Protein AF-A0A6M6JGQ9-F1 (afdb_monomer_lite)

pLDDT: mean 84.8,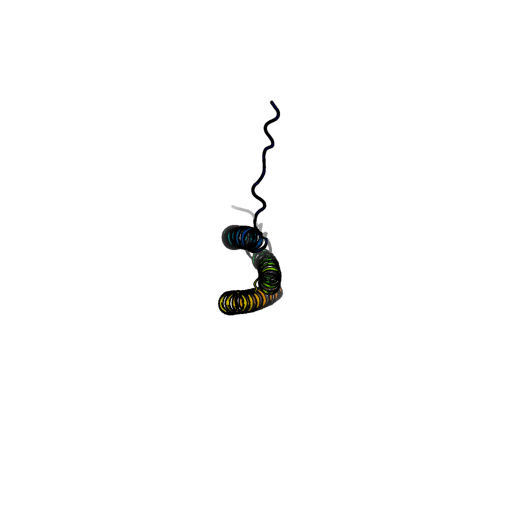 std 17.7, range [40.38, 98.56]

Secondary structure (DSSP, 8-state):
-----------HHHHHHHHHHHHHHHHHHHHHH--HHHHHHHHHHHHHHHHHHHHHHHHH---HHHHHHHHHHHHHHHHHHHHHHHHHHHS----------------

Radius of gyration: 22.29 Å; chains: 1; bounding box: 53×38×83 Å

Organism: NCBI:txid2736640

Sequence (107 aa):
MTTSIQSPLMSVPSMVEAAVRRVRNEQQRAALLITGAAKYRRLSTLHEQEARLWTLLVRHTAEPVHRRAATDAQCAARARAREYAEFAQHWPVIDAEPTTDRTEHTP

Structure (mmCIF, N/CA/C/O backbone):
data_AF-A0A6M6JGQ9-F1
#
_entry.id   AF-A0A6M6JGQ9-F1
#
loop_
_atom_site.group_PDB
_atom_site.id
_atom_site.type_symbol
_atom_site.label_atom_id
_atom_site.label_alt_id
_atom_site.label_comp_id
_atom_site.label_asym_id
_atom_site.label_entity_id
_atom_site.label_seq_id
_atom_site.pdbx_PDB_ins_code
_atom_site.Cartn_x
_atom_site.Cartn_y
_atom_site.Cartn_z
_atom_site.occupancy
_a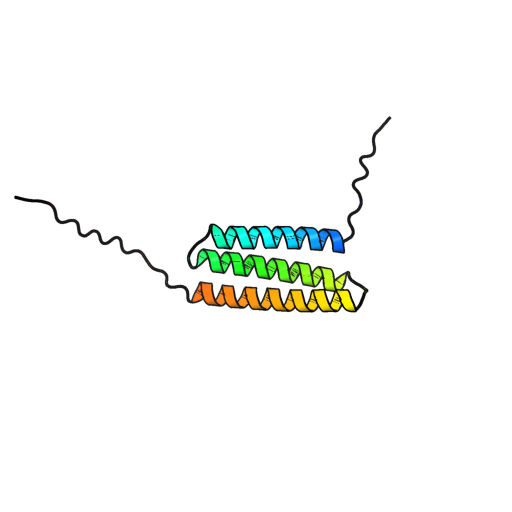tom_site.B_iso_or_equiv
_atom_site.auth_seq_id
_atom_site.auth_comp_id
_atom_site.auth_asym_id
_atom_site.auth_atom_id
_atom_site.pdbx_PDB_model_num
ATOM 1 N N . MET A 1 1 ? -8.243 27.492 -36.260 1.00 43.78 1 MET A N 1
ATOM 2 C CA . MET A 1 1 ? -7.105 27.288 -35.341 1.00 43.78 1 MET A CA 1
ATOM 3 C C . MET A 1 1 ? -7.588 26.407 -34.198 1.00 43.78 1 MET A C 1
ATOM 5 O O . MET A 1 1 ? -8.227 26.909 -33.286 1.00 43.78 1 MET A O 1
ATOM 9 N N . THR A 1 2 ? -7.406 25.091 -34.298 1.00 43.34 2 THR A N 1
ATOM 10 C CA . THR A 1 2 ? -7.806 24.121 -33.268 1.00 43.34 2 THR A CA 1
ATOM 11 C C . THR A 1 2 ? -6.590 23.789 -32.412 1.00 43.34 2 THR A C 1
ATOM 13 O O . THR A 1 2 ? -5.622 23.197 -32.883 1.00 43.34 2 THR A O 1
ATOM 16 N N . THR A 1 3 ? -6.621 24.214 -31.154 1.00 48.72 3 THR A N 1
ATOM 17 C CA . THR A 1 3 ? -5.647 23.844 -30.130 1.00 48.72 3 THR A CA 1
ATOM 18 C C . THR A 1 3 ? -5.816 22.364 -29.805 1.00 48.72 3 THR A C 1
ATOM 20 O O . THR A 1 3 ? -6.700 21.965 -29.052 1.00 48.72 3 THR A O 1
ATOM 23 N N . SER A 1 4 ? -4.969 21.529 -30.406 1.00 50.88 4 SER A N 1
ATOM 24 C CA . SER A 1 4 ? -4.802 20.143 -29.980 1.00 50.88 4 SER A CA 1
ATOM 25 C C . SER A 1 4 ? -4.169 20.169 -28.589 1.00 50.88 4 SER A C 1
ATOM 27 O O . SER A 1 4 ? -2.979 20.447 -28.445 1.00 50.88 4 SER A O 1
ATOM 29 N N . ILE A 1 5 ? -4.980 19.972 -27.546 1.00 54.53 5 ILE A N 1
ATOM 30 C CA . ILE A 1 5 ? -4.493 19.769 -26.179 1.00 54.53 5 ILE A CA 1
ATOM 31 C C . ILE A 1 5 ? -3.840 18.389 -26.171 1.00 54.53 5 ILE A C 1
ATOM 33 O O . ILE A 1 5 ? -4.467 17.371 -25.887 1.00 54.53 5 ILE A O 1
ATOM 37 N N . GLN A 1 6 ? -2.574 18.352 -26.565 1.00 48.84 6 GLN A N 1
ATOM 38 C CA . GLN A 1 6 ? -1.749 17.162 -26.527 1.00 48.84 6 GLN A CA 1
ATOM 39 C C . GLN A 1 6 ? -1.426 16.907 -25.051 1.00 48.84 6 GLN A C 1
ATOM 41 O O . GLN A 1 6 ? -0.466 17.445 -24.504 1.00 48.84 6 GLN A O 1
ATOM 46 N N . SER A 1 7 ? -2.287 16.154 -24.360 1.00 58.44 7 SER A N 1
ATOM 47 C CA . SER A 1 7 ? -1.945 15.630 -23.038 1.00 58.44 7 SER A CA 1
ATOM 48 C C . SER A 1 7 ? -0.631 14.858 -23.177 1.00 58.44 7 SER A C 1
ATOM 50 O O . SER A 1 7 ? -0.546 13.993 -24.055 1.00 58.44 7 SER A O 1
ATOM 52 N N . PRO A 1 8 ? 0.408 15.150 -22.377 1.00 57.47 8 PRO A N 1
ATOM 53 C CA . PRO A 1 8 ? 1.637 14.382 -22.457 1.00 57.47 8 PRO A CA 1
ATOM 54 C C . PRO A 1 8 ? 1.300 12.925 -22.131 1.00 57.47 8 PRO A C 1
ATOM 56 O O . PRO A 1 8 ? 0.730 12.636 -21.077 1.00 57.47 8 PRO A O 1
ATOM 59 N N . LEU A 1 9 ? 1.612 12.017 -23.059 1.00 68.69 9 LEU A N 1
ATOM 60 C CA . LEU A 1 9 ? 1.529 10.575 -22.847 1.00 68.69 9 LEU A CA 1
ATOM 61 C C . LEU A 1 9 ? 2.450 10.232 -21.671 1.00 68.69 9 LEU A C 1
ATOM 63 O O . LEU A 1 9 ? 3.664 10.120 -21.833 1.00 68.69 9 LEU A O 1
ATOM 67 N N . MET A 1 10 ? 1.890 10.130 -20.465 1.00 74.44 10 MET A N 1
ATOM 68 C CA . MET A 1 10 ? 2.659 9.706 -19.301 1.00 74.44 10 MET A CA 1
ATOM 69 C C . MET A 1 10 ? 3.124 8.267 -19.514 1.00 74.44 10 MET A C 1
ATOM 71 O O . MET A 1 10 ? 2.333 7.395 -19.876 1.00 74.44 10 MET A O 1
ATOM 75 N N . SER A 1 11 ? 4.407 8.012 -19.261 1.00 85.69 11 SER A N 1
ATOM 76 C CA . SER A 1 11 ? 4.942 6.653 -19.288 1.00 85.69 11 SER A CA 1
ATOM 77 C C . SER A 1 11 ? 4.232 5.776 -18.244 1.00 85.69 11 SER A C 1
ATOM 79 O O . SER A 1 11 ? 3.791 6.271 -17.201 1.00 85.69 11 SER A O 1
ATOM 81 N N . VAL A 1 12 ? 4.129 4.465 -18.497 1.00 85.56 12 VAL A N 1
ATOM 82 C CA . VAL A 1 12 ? 3.554 3.517 -17.524 1.00 85.56 12 VAL A CA 1
ATOM 83 C C . VAL A 1 12 ? 4.232 3.624 -16.149 1.00 85.56 12 VAL A C 1
ATOM 85 O O . VAL A 1 12 ? 3.499 3.729 -15.165 1.00 85.56 12 VAL A O 1
ATOM 88 N N . PRO A 1 13 ? 5.576 3.704 -16.040 1.00 86.69 13 PRO A N 1
ATOM 89 C CA . PRO A 1 13 ? 6.240 3.977 -14.766 1.00 86.69 13 PRO A CA 1
ATOM 90 C C . PRO A 1 13 ? 5.727 5.236 -14.055 1.00 86.69 13 PRO A C 1
ATOM 92 O O . PRO A 1 13 ? 5.335 5.163 -12.892 1.00 86.69 13 PRO A O 1
ATOM 95 N N . SER A 1 14 ? 5.618 6.363 -14.764 1.00 88.44 14 SER A N 1
ATOM 96 C CA . SER A 1 14 ? 5.137 7.628 -14.187 1.00 88.44 14 SER A CA 1
ATOM 97 C C . SER A 1 14 ? 3.687 7.537 -13.695 1.00 88.44 14 SER A C 1
ATOM 99 O O . SER A 1 14 ? 3.342 8.083 -12.645 1.00 88.44 14 SER A O 1
ATOM 101 N N . MET A 1 15 ? 2.824 6.823 -14.427 1.00 92.38 15 MET A N 1
ATOM 102 C CA . MET A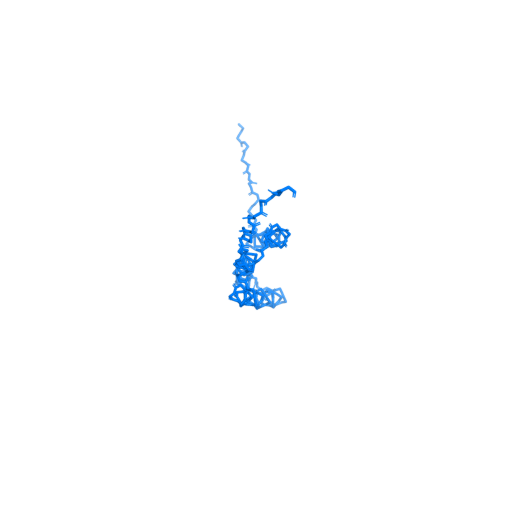 1 15 ? 1.444 6.571 -13.998 1.00 92.38 15 MET A CA 1
ATOM 103 C C . MET A 1 15 ? 1.389 5.714 -12.733 1.00 92.38 15 MET A C 1
ATOM 105 O O . MET A 1 15 ? 0.612 6.010 -11.822 1.00 92.38 15 MET A O 1
ATOM 109 N N . VAL A 1 16 ? 2.224 4.676 -12.658 1.00 92.19 16 VAL A N 1
ATOM 110 C CA . VAL A 1 16 ? 2.298 3.795 -11.490 1.00 92.19 16 VAL A CA 1
ATOM 111 C C . VAL A 1 16 ? 2.804 4.550 -10.264 1.00 92.19 16 VAL A C 1
ATOM 113 O O . VAL A 1 16 ? 2.178 4.465 -9.212 1.00 92.19 16 VAL A O 1
ATOM 116 N N . GLU A 1 17 ? 3.861 5.349 -10.387 1.00 91.38 17 GLU A N 1
ATOM 117 C CA . GLU A 1 17 ? 4.376 6.174 -9.286 1.00 91.38 17 GLU A CA 1
ATOM 118 C C . GLU A 1 17 ? 3.324 7.162 -8.766 1.00 91.38 17 GLU A C 1
ATOM 120 O O . GLU A 1 17 ? 3.112 7.295 -7.555 1.00 91.38 17 GLU A O 1
ATOM 125 N N . ALA A 1 18 ? 2.598 7.822 -9.675 1.00 94.50 18 ALA A N 1
ATOM 126 C CA . ALA A 1 18 ? 1.509 8.715 -9.304 1.00 94.50 18 ALA A CA 1
ATOM 127 C C . ALA A 1 18 ? 0.376 7.971 -8.576 1.00 94.50 18 ALA A C 1
ATOM 129 O O . ALA A 1 18 ? -0.162 8.496 -7.596 1.00 94.50 18 ALA A O 1
ATOM 130 N N . ALA A 1 19 ? 0.030 6.761 -9.023 1.00 96.50 19 ALA A N 1
ATOM 131 C CA . ALA A 1 19 ? -0.977 5.921 -8.385 1.00 96.50 19 ALA A CA 1
ATOM 132 C C . ALA A 1 19 ? -0.528 5.438 -6.996 1.00 96.50 19 ALA A C 1
ATOM 134 O O . ALA A 1 19 ? -1.298 5.554 -6.043 1.00 96.50 19 ALA A O 1
ATOM 135 N N . VAL A 1 20 ? 0.723 4.989 -6.846 1.00 96.50 20 VAL A N 1
ATOM 136 C CA . VAL A 1 20 ? 1.297 4.583 -5.552 1.00 96.50 20 VAL A CA 1
ATOM 137 C C . VAL A 1 20 ? 1.240 5.741 -4.562 1.00 96.50 20 VAL A C 1
ATOM 139 O O . VAL A 1 20 ? 0.792 5.565 -3.431 1.00 96.50 20 VAL A O 1
ATOM 142 N N . ARG A 1 21 ? 1.615 6.953 -4.986 1.00 97.50 21 ARG A N 1
ATOM 143 C CA . ARG A 1 21 ? 1.528 8.149 -4.137 1.00 97.50 21 ARG A CA 1
ATOM 144 C C . ARG A 1 21 ? 0.098 8.419 -3.663 1.00 97.50 21 ARG A C 1
ATOM 146 O O . ARG A 1 21 ? -0.104 8.719 -2.491 1.00 97.50 21 ARG A O 1
ATOM 153 N N . ARG A 1 22 ? -0.902 8.285 -4.542 1.00 98.06 22 ARG A N 1
ATOM 154 C CA . ARG A 1 22 ? -2.316 8.435 -4.154 1.00 98.06 22 ARG A CA 1
ATOM 155 C C . ARG A 1 22 ? -2.733 7.378 -3.134 1.00 98.06 22 ARG A C 1
ATOM 157 O O . ARG A 1 22 ? -3.349 7.727 -2.134 1.00 98.06 22 ARG A O 1
ATOM 164 N N . VAL A 1 23 ? -2.358 6.117 -3.351 1.00 97.94 23 VAL A N 1
ATOM 165 C CA . VAL A 1 23 ? -2.651 5.026 -2.410 1.00 97.94 23 VAL A CA 1
ATOM 166 C C . VAL A 1 23 ? -2.017 5.294 -1.044 1.00 97.94 23 VAL A C 1
ATOM 168 O O . VAL A 1 23 ? -2.694 5.155 -0.031 1.00 97.94 23 VAL A O 1
ATOM 171 N N . ARG A 1 24 ? -0.765 5.760 -0.995 1.00 98.06 24 ARG A N 1
ATOM 172 C CA . ARG A 1 24 ? -0.085 6.118 0.262 1.00 98.06 24 ARG A CA 1
ATOM 173 C C . ARG A 1 24 ? -0.760 7.270 1.000 1.00 98.06 24 ARG A C 1
ATOM 175 O O . ARG A 1 24 ? -0.924 7.197 2.214 1.00 98.06 24 ARG A O 1
ATOM 182 N N . ASN A 1 25 ? -1.218 8.293 0.282 1.00 98.25 25 ASN A N 1
ATOM 183 C CA . ASN A 1 25 ? -1.998 9.372 0.892 1.00 98.25 25 ASN A CA 1
ATOM 184 C C . ASN A 1 25 ? -3.301 8.832 1.506 1.00 98.25 25 ASN A C 1
ATOM 186 O O . ASN A 1 25 ? -3.670 9.207 2.615 1.00 98.25 25 ASN A O 1
ATOM 190 N N . GLU A 1 26 ? -3.981 7.907 0.827 1.00 98.06 26 GLU A N 1
ATOM 191 C CA . GLU A 1 26 ? -5.181 7.261 1.367 1.00 98.06 26 GLU A CA 1
ATOM 192 C C . GLU A 1 26 ? -4.881 6.342 2.558 1.00 98.06 26 GLU A C 1
ATOM 194 O O . GLU A 1 26 ? -5.677 6.291 3.493 1.00 98.06 26 GLU A O 1
ATOM 199 N N . GLN A 1 27 ? -3.731 5.659 2.584 1.00 98.12 27 GLN A N 1
ATOM 200 C CA . GLN A 1 27 ? -3.283 4.892 3.755 1.00 98.12 27 GLN A CA 1
ATOM 201 C C . GLN A 1 27 ? -3.094 5.816 4.964 1.00 98.12 27 GLN A C 1
ATOM 203 O O . GLN A 1 27 ? -3.598 5.521 6.045 1.00 98.12 27 GLN A O 1
ATOM 208 N N . GLN A 1 28 ? -2.434 6.965 4.778 1.00 97.88 28 GLN A N 1
ATOM 209 C CA . GLN A 1 28 ? -2.257 7.967 5.834 1.00 97.88 28 GLN A CA 1
ATOM 210 C C . GLN A 1 28 ? -3.603 8.506 6.329 1.00 97.88 28 GLN A C 1
ATOM 212 O O . GLN A 1 28 ? -3.850 8.542 7.533 1.00 97.88 28 GLN A O 1
ATOM 217 N N . ARG A 1 29 ? -4.513 8.857 5.413 1.00 97.69 29 ARG A N 1
ATOM 218 C CA . ARG A 1 29 ? -5.867 9.306 5.769 1.00 97.69 29 ARG A CA 1
ATOM 219 C C . ARG A 1 29 ? -6.636 8.236 6.537 1.00 97.69 29 ARG A C 1
ATOM 221 O O . ARG A 1 29 ? -7.205 8.538 7.580 1.00 97.69 29 ARG A O 1
ATOM 228 N N . ALA A 1 30 ? -6.626 6.989 6.069 1.00 95.38 30 ALA A N 1
ATOM 229 C CA . ALA A 1 30 ? -7.273 5.873 6.754 1.00 95.38 30 ALA A CA 1
ATOM 230 C C . ALA A 1 30 ? -6.679 5.637 8.150 1.00 95.38 30 ALA A C 1
ATOM 232 O O . ALA A 1 30 ? -7.418 5.350 9.089 1.00 95.38 30 ALA A O 1
ATOM 233 N N . ALA A 1 31 ? -5.363 5.799 8.304 1.00 94.50 31 ALA A N 1
ATOM 234 C CA . ALA A 1 31 ? -4.692 5.643 9.586 1.00 94.50 31 ALA A CA 1
ATOM 235 C C . ALA A 1 31 ? -5.093 6.710 10.618 1.00 94.50 31 ALA A C 1
ATOM 237 O O . ALA A 1 31 ? -5.083 6.400 11.813 1.00 94.50 31 ALA A O 1
ATOM 238 N N . LEU A 1 32 ? -5.445 7.916 10.161 1.00 96.12 32 LEU A N 1
ATOM 239 C CA . LEU A 1 32 ? -5.861 9.046 10.996 1.00 96.12 32 LEU A CA 1
ATOM 240 C C . LEU A 1 32 ? -7.368 9.066 11.283 1.00 96.12 32 LEU A C 1
ATOM 242 O O . LEU A 1 32 ? -7.770 9.435 12.380 1.00 96.12 32 LEU A O 1
ATOM 246 N N . LEU A 1 33 ? -8.197 8.708 10.299 1.00 95.38 33 LEU A N 1
ATOM 247 C CA . LEU A 1 33 ? -9.645 8.955 10.339 1.00 95.38 33 LEU A CA 1
ATOM 248 C C . LEU A 1 33 ? -10.484 7.732 10.714 1.00 95.38 33 LEU A C 1
ATOM 250 O O . LEU A 1 33 ? -11.642 7.884 11.088 1.00 95.38 33 LEU A O 1
ATOM 254 N N . ILE A 1 34 ? -9.941 6.523 10.571 1.00 93.00 34 ILE A N 1
ATOM 255 C CA . ILE A 1 34 ? -10.673 5.281 10.827 1.00 93.00 34 ILE A CA 1
ATOM 256 C C . ILE A 1 34 ? -10.114 4.646 12.096 1.00 93.00 34 ILE A C 1
ATOM 258 O O . ILE A 1 34 ? -8.905 4.659 12.323 1.00 93.00 34 ILE A O 1
ATOM 262 N N . THR A 1 35 ? -10.980 4.051 12.910 1.00 90.38 35 THR A N 1
ATOM 263 C CA . THR A 1 35 ? -10.603 3.349 14.140 1.00 90.38 35 THR A CA 1
ATOM 264 C C . THR A 1 35 ? -11.064 1.891 14.119 1.00 90.38 35 THR A C 1
ATOM 266 O O . THR A 1 35 ? -11.823 1.455 13.247 1.00 90.38 35 THR A O 1
ATOM 269 N N . GLY A 1 36 ? -10.537 1.110 15.062 1.00 88.94 36 GLY A N 1
ATOM 270 C CA . GLY A 1 36 ? -10.905 -0.286 15.270 1.00 88.94 36 GLY A CA 1
ATOM 271 C C . GLY A 1 36 ? -10.640 -1.211 14.079 1.00 88.94 36 GLY A C 1
ATOM 272 O O . GLY A 1 36 ? -9.812 -0.929 13.211 1.00 88.94 36 GLY A O 1
ATOM 273 N N . ALA A 1 37 ? -11.375 -2.324 14.015 1.00 91.38 37 ALA A N 1
ATOM 274 C CA . ALA A 1 37 ? -11.227 -3.341 12.970 1.00 91.38 37 ALA A CA 1
ATOM 275 C C . ALA A 1 37 ? -11.365 -2.768 11.543 1.00 91.38 37 ALA A C 1
ATOM 277 O O . ALA A 1 37 ? -10.671 -3.204 10.622 1.00 91.38 37 ALA A O 1
ATOM 278 N N . ALA A 1 38 ? -12.221 -1.758 11.352 1.00 92.56 38 ALA A N 1
ATOM 279 C CA . ALA A 1 38 ? -12.441 -1.116 10.057 1.00 92.56 38 ALA A CA 1
ATOM 280 C C . ALA A 1 38 ? -11.171 -0.440 9.511 1.00 92.56 38 ALA A C 1
ATOM 282 O O . ALA A 1 38 ? -10.898 -0.534 8.309 1.00 92.56 38 ALA A O 1
ATOM 283 N N . LYS A 1 3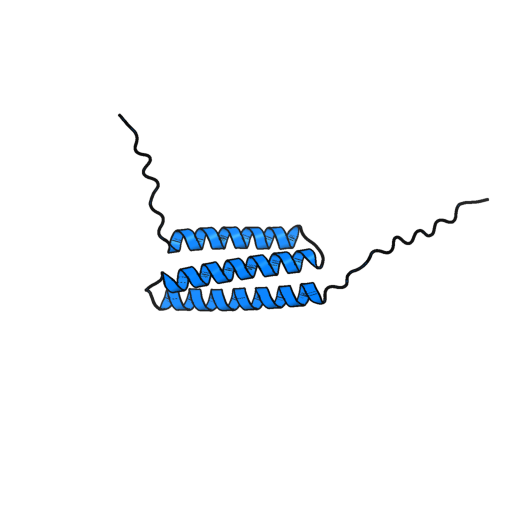9 ? -10.357 0.172 10.386 1.00 94.88 39 LYS A N 1
ATOM 284 C CA . LYS A 1 39 ? -9.062 0.768 10.015 1.00 94.88 39 LYS A CA 1
ATOM 285 C C . LYS A 1 39 ? -8.161 -0.282 9.385 1.00 94.88 39 LYS A C 1
ATOM 287 O O . LYS A 1 39 ? -7.646 -0.085 8.288 1.00 94.88 39 LYS A O 1
ATOM 292 N N . TYR A 1 40 ? -8.011 -1.415 10.061 1.00 95.62 40 TYR A N 1
ATOM 293 C CA . TYR A 1 40 ? -7.116 -2.483 9.638 1.00 95.62 40 TYR A CA 1
ATOM 294 C C . TYR A 1 40 ? -7.587 -3.160 8.345 1.00 95.62 40 TYR A C 1
ATOM 296 O O . TYR A 1 40 ? -6.783 -3.349 7.435 1.00 95.62 40 TYR A O 1
ATOM 304 N N . ARG A 1 41 ? -8.897 -3.394 8.168 1.00 96.19 41 ARG A N 1
ATOM 305 C CA . ARG A 1 41 ? -9.442 -3.895 6.884 1.00 96.19 41 ARG A CA 1
ATOM 306 C C . ARG A 1 41 ? -9.160 -2.931 5.731 1.00 96.19 41 ARG A C 1
ATOM 308 O O . ARG A 1 41 ? -8.768 -3.354 4.638 1.00 96.19 41 ARG A O 1
ATOM 315 N N . ARG A 1 42 ? -9.333 -1.626 5.970 1.00 97.19 42 ARG A N 1
ATOM 316 C CA . ARG A 1 42 ? -9.065 -0.596 4.961 1.00 97.19 42 ARG A CA 1
ATOM 317 C C . ARG A 1 42 ? -7.581 -0.528 4.608 1.00 97.19 42 ARG A C 1
ATOM 319 O O . ARG A 1 42 ? -7.258 -0.522 3.423 1.00 97.19 42 ARG A O 1
ATOM 326 N N . LEU A 1 43 ? -6.695 -0.515 5.602 1.00 97.69 43 LEU A N 1
ATOM 327 C CA . LEU A 1 43 ? -5.245 -0.501 5.389 1.00 97.69 43 LEU A CA 1
ATOM 328 C C . LEU A 1 43 ? -4.761 -1.763 4.673 1.00 97.69 43 LEU A C 1
ATOM 330 O O . LEU A 1 43 ? -3.987 -1.652 3.726 1.00 97.69 43 LEU A O 1
ATOM 334 N N . SER A 1 44 ? -5.278 -2.938 5.043 1.00 98.06 44 SER A N 1
ATOM 335 C CA . SER A 1 44 ? -4.996 -4.197 4.344 1.00 98.06 44 SER A CA 1
ATOM 336 C C . SER A 1 44 ? -5.314 -4.092 2.848 1.00 98.06 44 SER A C 1
ATOM 338 O O . SER A 1 44 ? -4.455 -4.339 2.001 1.00 98.06 44 SER A O 1
ATOM 340 N N . THR A 1 45 ? -6.513 -3.602 2.514 1.00 98.25 45 THR A N 1
ATOM 341 C CA . THR A 1 45 ? -6.947 -3.413 1.121 1.00 98.25 45 THR A CA 1
ATOM 342 C C . THR A 1 45 ? -6.056 -2.423 0.364 1.00 98.25 45 THR A C 1
ATOM 344 O O . THR A 1 45 ? -5.699 -2.663 -0.789 1.00 98.25 45 THR A O 1
ATOM 347 N N . LEU A 1 46 ? -5.682 -1.305 0.993 1.00 98.44 46 LEU A N 1
ATOM 348 C CA . LEU A 1 46 ? -4.842 -0.284 0.362 1.00 98.44 46 LEU A CA 1
ATOM 349 C C . LEU A 1 46 ? -3.404 -0.774 0.134 1.00 98.44 46 LEU A C 1
ATOM 351 O O . LEU A 1 46 ? -2.819 -0.470 -0.903 1.00 98.44 46 LEU A O 1
ATOM 355 N N . HIS A 1 47 ? -2.832 -1.552 1.053 1.00 98.44 47 HIS A N 1
ATOM 356 C CA . HIS A 1 47 ? -1.515 -2.162 0.850 1.00 98.44 47 HIS A CA 1
ATOM 357 C C . HIS A 1 47 ? -1.533 -3.254 -0.227 1.00 98.44 47 HIS A C 1
ATOM 359 O O . HIS A 1 47 ? -0.590 -3.357 -1.009 1.00 98.44 47 HIS A O 1
ATOM 365 N N . GLU A 1 48 ? -2.626 -4.009 -0.354 1.00 98.56 48 GLU A N 1
ATOM 366 C CA . GLU A 1 48 ? -2.805 -4.957 -1.459 1.00 98.56 48 GLU A CA 1
ATOM 367 C C . GLU A 1 48 ? -2.884 -4.232 -2.817 1.00 98.56 48 GLU A C 1
ATOM 369 O O . GLU A 1 48 ? -2.295 -4.672 -3.807 1.00 98.56 48 GLU A O 1
ATOM 374 N N . GLN A 1 49 ? -3.552 -3.075 -2.875 1.00 98.38 49 GLN A N 1
ATOM 375 C CA . GLN A 1 49 ? -3.562 -2.225 -4.071 1.00 98.38 49 GLN A CA 1
ATOM 376 C C . GLN A 1 49 ? -2.166 -1.683 -4.403 1.00 98.38 49 GLN A C 1
ATOM 378 O O . GLN A 1 49 ? -1.746 -1.759 -5.559 1.00 98.38 49 GLN A O 1
ATOM 383 N N . GLU A 1 50 ? -1.420 -1.195 -3.408 1.00 98.25 50 GLU A N 1
ATOM 384 C CA . GLU A 1 50 ? -0.026 -0.771 -3.585 1.00 98.25 50 GLU A CA 1
ATOM 385 C C . GLU A 1 50 ? 0.845 -1.920 -4.126 1.00 98.25 50 GLU A C 1
ATOM 387 O O . GLU A 1 50 ? 1.580 -1.735 -5.095 1.00 98.25 50 GLU A O 1
ATOM 392 N N . ALA A 1 51 ? 0.709 -3.134 -3.586 1.00 98.19 51 ALA A N 1
ATOM 393 C CA . ALA A 1 51 ? 1.436 -4.307 -4.069 1.00 98.19 51 ALA A CA 1
ATOM 394 C C . ALA A 1 51 ? 1.135 -4.644 -5.541 1.00 98.19 51 ALA A C 1
ATOM 396 O O . ALA A 1 51 ? 2.031 -5.038 -6.296 1.00 98.19 51 ALA A O 1
ATOM 397 N N . ARG A 1 52 ? -0.121 -4.497 -5.976 1.00 97.94 52 ARG A N 1
ATOM 398 C CA . ARG A 1 52 ? -0.513 -4.708 -7.381 1.00 97.94 52 ARG A CA 1
ATOM 399 C C . ARG A 1 52 ? 0.096 -3.657 -8.304 1.00 97.94 52 ARG A C 1
ATOM 401 O O . ARG A 1 52 ? 0.540 -4.006 -9.396 1.00 97.94 52 ARG A O 1
ATOM 408 N N . LEU A 1 53 ? 0.180 -2.405 -7.857 1.00 97.44 53 LEU A N 1
ATOM 409 C CA . LEU A 1 53 ? 0.861 -1.339 -8.593 1.00 97.44 53 LEU A CA 1
ATOM 410 C C . LEU A 1 53 ? 2.361 -1.627 -8.733 1.00 97.44 53 LEU A C 1
ATOM 412 O O . LEU A 1 53 ? 2.891 -1.551 -9.839 1.00 97.44 53 LEU A O 1
ATOM 416 N N . TRP A 1 54 ? 3.029 -2.065 -7.663 1.00 96.69 54 TRP A N 1
ATOM 417 C CA . TRP A 1 54 ? 4.432 -2.484 -7.746 1.00 96.69 54 TRP A CA 1
ATOM 418 C C . TRP A 1 54 ? 4.635 -3.681 -8.680 1.00 96.69 54 TRP A C 1
ATOM 420 O O . TRP A 1 54 ? 5.575 -3.684 -9.470 1.00 96.69 54 TRP A O 1
ATOM 430 N N . THR A 1 55 ? 3.706 -4.643 -8.684 1.00 96.44 55 THR A N 1
ATOM 431 C CA . THR A 1 55 ? 3.719 -5.765 -9.642 1.00 96.44 55 THR A CA 1
ATOM 432 C C . THR A 1 55 ? 3.662 -5.266 -11.091 1.00 96.44 55 THR A C 1
ATOM 434 O O . THR A 1 55 ? 4.344 -5.806 -11.963 1.00 96.44 55 THR A O 1
ATOM 437 N N . LEU A 1 56 ? 2.853 -4.236 -11.364 1.00 94.69 56 LEU A N 1
ATOM 438 C CA . LEU A 1 56 ? 2.780 -3.618 -12.687 1.00 94.69 56 LEU A CA 1
ATOM 439 C C . LEU A 1 56 ? 4.110 -2.941 -13.045 1.00 94.69 56 LEU A C 1
ATOM 441 O O . LEU A 1 56 ? 4.617 -3.151 -14.143 1.00 94.69 56 LEU A O 1
ATOM 445 N N . LEU A 1 57 ? 4.723 -2.210 -12.110 1.00 92.75 57 LEU A N 1
ATOM 446 C CA . LEU A 1 57 ? 6.020 -1.573 -12.345 1.00 92.75 57 LEU A CA 1
ATOM 447 C C . LEU A 1 57 ? 7.123 -2.593 -12.651 1.00 92.75 57 LEU A C 1
ATOM 449 O O . LEU A 1 57 ? 7.865 -2.411 -13.609 1.00 92.75 57 LEU A O 1
ATOM 453 N N . VAL A 1 58 ? 7.198 -3.699 -11.904 1.00 93.69 58 VAL A N 1
ATOM 454 C CA . VAL A 1 58 ? 8.166 -4.786 -12.151 1.00 93.69 58 VAL A CA 1
ATOM 455 C C . VAL A 1 58 ? 8.085 -5.293 -13.596 1.00 93.69 58 VAL A C 1
ATOM 457 O O . VAL A 1 58 ? 9.119 -5.531 -14.221 1.00 93.69 58 VAL A O 1
ATOM 460 N N . ARG A 1 59 ? 6.868 -5.427 -14.144 1.00 92.06 59 ARG A N 1
ATOM 461 C CA . ARG A 1 59 ? 6.628 -5.907 -15.517 1.00 92.06 59 ARG A CA 1
ATOM 462 C C . ARG A 1 59 ? 7.048 -4.904 -16.591 1.00 92.06 59 ARG A C 1
ATOM 464 O O . ARG A 1 59 ? 7.440 -5.324 -17.674 1.00 92.06 59 ARG A O 1
ATOM 471 N N . HIS A 1 60 ? 6.954 -3.607 -16.305 1.00 88.81 60 HIS A N 1
ATOM 472 C CA . HIS A 1 60 ? 7.218 -2.538 -17.276 1.00 88.81 60 HIS A CA 1
ATOM 473 C C . HIS A 1 60 ? 8.606 -1.901 -17.148 1.00 88.81 60 HIS A C 1
ATOM 475 O O . HIS A 1 60 ? 8.994 -1.110 -18.006 1.00 88.81 60 HIS A O 1
ATOM 481 N N . THR A 1 61 ? 9.373 -2.262 -16.122 1.00 87.19 61 THR A N 1
ATOM 482 C CA . THR A 1 61 ? 10.730 -1.758 -15.906 1.00 87.19 61 THR A CA 1
ATOM 483 C C . THR A 1 61 ? 11.764 -2.752 -16.430 1.00 87.19 61 THR A C 1
ATOM 485 O O . THR A 1 61 ? 11.828 -3.899 -15.979 1.00 87.19 61 THR A O 1
ATOM 488 N N . ALA A 1 62 ? 12.585 -2.314 -17.388 1.00 84.12 62 ALA A N 1
ATOM 489 C CA . ALA A 1 62 ? 13.681 -3.104 -17.956 1.00 84.12 62 ALA A CA 1
ATOM 490 C C . ALA A 1 62 ? 14.949 -3.071 -17.087 1.00 84.12 62 ALA A C 1
ATOM 492 O O . ALA A 1 62 ? 15.628 -4.089 -16.965 1.00 84.12 62 ALA A O 1
ATOM 493 N N . GLU A 1 63 ? 15.223 -1.925 -16.458 1.00 89.19 63 GLU A N 1
ATOM 494 C CA . GLU A 1 63 ? 16.433 -1.688 -15.669 1.00 89.19 63 GLU A CA 1
ATOM 495 C C . GLU A 1 63 ? 16.482 -2.601 -14.426 1.00 89.19 63 GLU A C 1
ATOM 497 O O . GLU A 1 63 ? 15.588 -2.511 -13.571 1.00 89.19 63 GLU A O 1
ATOM 502 N N . PRO A 1 64 ? 17.501 -3.474 -14.281 1.00 88.69 64 PRO A N 1
ATOM 503 C CA . PRO A 1 64 ? 17.561 -4.464 -13.205 1.00 88.69 64 PRO A CA 1
ATOM 504 C C . PRO A 1 64 ? 17.492 -3.866 -11.798 1.00 88.69 64 PRO A C 1
ATOM 506 O O . PRO A 1 64 ? 16.805 -4.413 -10.932 1.00 88.69 64 PRO A O 1
ATOM 509 N N . VAL A 1 65 ? 18.158 -2.730 -11.570 1.00 89.75 65 VAL A N 1
ATOM 510 C CA . VAL A 1 65 ? 18.177 -2.054 -10.263 1.00 89.75 65 VAL A CA 1
ATOM 511 C C . VAL A 1 65 ? 16.777 -1.570 -9.881 1.00 89.75 65 VAL A C 1
ATOM 513 O O . VAL A 1 65 ? 16.294 -1.850 -8.783 1.00 89.75 65 VAL A O 1
ATOM 516 N N . HIS A 1 66 ? 16.082 -0.908 -10.806 1.00 87.19 66 HIS A N 1
ATOM 517 C CA . HIS A 1 66 ? 14.724 -0.416 -10.576 1.00 87.19 66 HIS A CA 1
ATOM 518 C C . HIS A 1 66 ? 13.708 -1.557 -10.459 1.00 87.19 66 HIS A C 1
ATOM 520 O O . HIS A 1 66 ? 12.794 -1.490 -9.636 1.00 87.19 66 HIS A O 1
ATOM 526 N N . ARG A 1 67 ? 13.887 -2.640 -11.223 1.00 92.50 67 ARG A N 1
ATOM 527 C CA . ARG A 1 67 ? 13.053 -3.840 -11.106 1.00 92.50 67 ARG A CA 1
ATOM 528 C C . ARG A 1 67 ? 13.202 -4.498 -9.735 1.00 92.50 67 ARG A C 1
ATOM 530 O O . ARG A 1 67 ? 12.195 -4.879 -9.144 1.00 92.50 67 ARG A O 1
ATOM 537 N N . ARG A 1 68 ? 14.427 -4.615 -9.212 1.00 95.12 68 ARG A N 1
ATOM 538 C CA . ARG A 1 68 ? 14.672 -5.168 -7.871 1.00 95.12 68 ARG A CA 1
ATOM 539 C C . ARG A 1 68 ? 13.988 -4.331 -6.793 1.00 95.12 68 ARG A C 1
ATOM 541 O O . ARG A 1 68 ? 13.231 -4.883 -6.004 1.00 95.12 68 ARG A O 1
ATOM 548 N N . ALA A 1 69 ? 14.168 -3.012 -6.830 1.00 93.19 69 ALA A N 1
ATOM 549 C CA . ALA A 1 69 ? 13.516 -2.106 -5.885 1.00 93.19 69 ALA A CA 1
ATOM 550 C C . ALA A 1 69 ? 11.978 -2.219 -5.927 1.00 93.19 69 ALA A C 1
ATOM 552 O O . ALA A 1 69 ? 11.328 -2.245 -4.883 1.00 93.19 69 ALA A O 1
ATOM 553 N N . ALA A 1 70 ? 11.389 -2.342 -7.122 1.00 94.38 70 ALA A N 1
ATOM 554 C CA . ALA A 1 70 ? 9.949 -2.542 -7.277 1.00 94.38 70 ALA A CA 1
ATOM 555 C C . ALA A 1 70 ? 9.477 -3.897 -6.711 1.00 94.38 70 ALA A C 1
ATOM 557 O O . ALA A 1 70 ? 8.421 -3.961 -6.083 1.00 94.38 70 ALA A O 1
ATOM 558 N N . THR A 1 71 ? 10.265 -4.964 -6.872 1.00 97.06 71 THR A N 1
ATOM 559 C CA . THR A 1 71 ? 9.987 -6.278 -6.266 1.00 97.06 71 THR A CA 1
ATOM 560 C C . THR A 1 71 ? 10.041 -6.216 -4.740 1.00 97.06 71 THR A C 1
ATOM 562 O O . THR A 1 71 ? 9.138 -6.723 -4.075 1.00 97.06 71 THR A O 1
ATOM 565 N N . ASP A 1 72 ? 11.050 -5.558 -4.170 1.00 97.94 72 ASP A N 1
ATOM 566 C CA . ASP A 1 72 ? 11.177 -5.411 -2.716 1.00 97.94 72 ASP A CA 1
ATOM 567 C C . ASP A 1 72 ? 9.983 -4.627 -2.144 1.00 97.94 72 ASP A C 1
ATOM 569 O O . ASP A 1 72 ? 9.361 -5.043 -1.162 1.00 97.94 72 ASP A O 1
ATOM 573 N N . ALA A 1 73 ? 9.583 -3.543 -2.819 1.00 96.50 73 ALA A N 1
ATOM 574 C CA . ALA A 1 73 ? 8.409 -2.755 -2.452 1.00 96.50 73 ALA A CA 1
ATOM 575 C C . ALA A 1 73 ? 7.096 -3.552 -2.574 1.00 96.50 73 ALA A C 1
ATOM 577 O O . ALA A 1 73 ? 6.234 -3.465 -1.696 1.00 96.50 73 ALA A O 1
ATOM 578 N N . GLN A 1 74 ? 6.951 -4.375 -3.618 1.00 97.94 74 GLN A N 1
ATOM 579 C CA . GLN A 1 74 ? 5.823 -5.296 -3.771 1.00 97.94 74 GLN A CA 1
ATOM 580 C C . GLN A 1 74 ? 5.734 -6.266 -2.586 1.00 97.94 74 GLN A C 1
ATOM 582 O O . GLN A 1 74 ? 4.655 -6.442 -2.016 1.00 97.94 74 GLN A O 1
ATOM 587 N N . CYS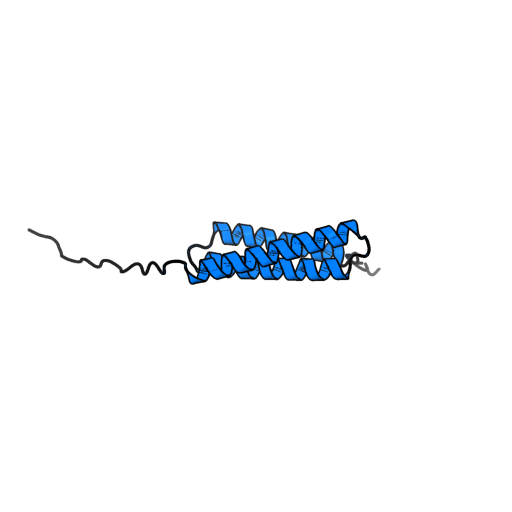 A 1 75 ? 6.846 -6.908 -2.223 1.00 98.19 75 CYS A N 1
ATOM 588 C CA . CYS A 1 75 ? 6.902 -7.865 -1.120 1.00 98.19 75 CYS A CA 1
ATOM 589 C C . CYS A 1 75 ? 6.551 -7.203 0.216 1.00 98.19 75 CYS A C 1
ATOM 591 O O . CYS A 1 75 ? 5.707 -7.721 0.948 1.00 98.19 75 CYS A O 1
ATOM 593 N N . ALA A 1 76 ? 7.126 -6.030 0.495 1.00 98.19 76 ALA A N 1
ATOM 594 C CA . ALA A 1 76 ? 6.833 -5.266 1.703 1.00 98.19 76 ALA A CA 1
ATOM 595 C C . ALA A 1 76 ? 5.346 -4.881 1.796 1.00 98.19 76 ALA A C 1
ATOM 597 O O . ALA A 1 76 ? 4.720 -5.073 2.839 1.00 98.19 76 ALA A O 1
ATOM 598 N N . ALA A 1 77 ? 4.750 -4.405 0.698 1.00 97.62 77 ALA A N 1
ATOM 599 C CA . ALA A 1 77 ? 3.332 -4.056 0.662 1.00 97.62 77 ALA A CA 1
ATOM 600 C C . ALA A 1 77 ? 2.429 -5.281 0.906 1.00 97.62 77 ALA A C 1
ATOM 602 O O . ALA A 1 77 ? 1.478 -5.196 1.680 1.00 97.62 77 ALA A O 1
ATOM 603 N N . ARG A 1 78 ? 2.752 -6.451 0.332 1.00 98.44 78 ARG A N 1
ATOM 604 C CA . ARG A 1 78 ? 2.001 -7.696 0.592 1.00 98.44 78 ARG A CA 1
ATOM 605 C C . ARG A 1 78 ? 2.110 -8.162 2.039 1.00 98.44 78 ARG A C 1
ATOM 607 O O . ARG A 1 78 ? 1.112 -8.609 2.597 1.00 98.44 78 ARG A O 1
ATOM 614 N N . ALA A 1 79 ? 3.296 -8.069 2.639 1.00 98.38 79 ALA A N 1
ATOM 615 C CA . ALA A 1 79 ? 3.491 -8.417 4.044 1.00 98.38 79 ALA A CA 1
ATOM 616 C C . ALA A 1 79 ? 2.605 -7.542 4.943 1.00 98.38 79 ALA A C 1
ATOM 618 O O . ALA A 1 79 ? 1.804 -8.067 5.712 1.00 98.38 79 ALA A O 1
ATOM 619 N N . ARG A 1 80 ? 2.627 -6.218 4.737 1.00 97.94 80 ARG A N 1
ATOM 620 C CA . ARG A 1 80 ? 1.753 -5.282 5.463 1.00 97.94 80 ARG A CA 1
ATOM 621 C C . ARG A 1 80 ? 0.268 -5.550 5.242 1.00 97.94 80 ARG A C 1
ATOM 623 O O . ARG A 1 80 ? -0.513 -5.472 6.186 1.00 97.94 80 ARG A O 1
ATOM 630 N N . ALA A 1 81 ? -0.137 -5.886 4.017 1.00 97.75 81 ALA A N 1
ATOM 631 C CA . ALA A 1 81 ? -1.528 -6.222 3.729 1.00 97.75 81 ALA A CA 1
ATOM 632 C C . ALA A 1 81 ? -2.014 -7.421 4.563 1.00 97.75 81 ALA A C 1
ATOM 634 O O . ALA A 1 81 ? -3.131 -7.382 5.085 1.00 97.75 81 ALA A O 1
ATOM 635 N N . ARG A 1 82 ? -1.170 -8.450 4.723 1.00 98.12 82 ARG A N 1
ATOM 636 C CA . ARG A 1 82 ? -1.457 -9.640 5.543 1.00 98.12 82 ARG A CA 1
ATOM 637 C C . ARG A 1 82 ? -1.498 -9.314 7.029 1.00 98.12 82 ARG A C 1
ATOM 639 O O . ARG A 1 82 ? -2.501 -9.616 7.660 1.00 98.12 82 ARG A O 1
ATOM 646 N N . GLU A 1 83 ? -0.493 -8.608 7.544 1.00 97.19 83 GLU A N 1
ATOM 647 C CA . GLU A 1 83 ? -0.456 -8.169 8.948 1.00 97.19 83 GLU A CA 1
ATOM 648 C C . GLU A 1 83 ? -1.732 -7.404 9.327 1.00 97.19 83 GLU A C 1
ATOM 650 O O . GLU A 1 83 ? -2.364 -7.673 10.345 1.00 97.19 83 GLU A O 1
ATOM 655 N N . TYR A 1 84 ? -2.176 -6.475 8.477 1.00 96.38 84 TYR A N 1
ATOM 656 C CA . TYR A 1 84 ? -3.406 -5.731 8.735 1.00 96.38 84 TYR A CA 1
ATOM 657 C C . TYR A 1 84 ? -4.680 -6.567 8.587 1.00 96.38 84 TYR A C 1
ATOM 659 O O . TYR A 1 84 ? -5.657 -6.298 9.286 1.00 96.38 84 TYR A O 1
ATOM 667 N N . ALA A 1 85 ? -4.698 -7.573 7.710 1.00 95.56 85 ALA A N 1
ATOM 668 C CA . ALA A 1 85 ? -5.816 -8.510 7.641 1.00 95.56 85 ALA A CA 1
ATOM 669 C C . ALA A 1 85 ? -5.914 -9.337 8.931 1.00 95.56 85 ALA A C 1
ATOM 671 O O . ALA A 1 85 ? -7.003 -9.484 9.480 1.00 95.56 85 ALA A O 1
ATOM 672 N N . GLU A 1 86 ? -4.777 -9.804 9.444 1.00 94.94 86 GLU A N 1
ATOM 673 C CA . GLU A 1 86 ? -4.688 -10.533 10.709 1.00 94.94 86 GLU A CA 1
ATOM 674 C C . GLU A 1 86 ? -5.122 -9.646 11.882 1.00 94.94 86 GLU A C 1
ATOM 676 O O . GLU A 1 86 ? -5.987 -10.044 12.662 1.00 94.94 86 GLU A O 1
ATOM 681 N N . PHE A 1 87 ? -4.638 -8.403 11.976 1.00 91.56 87 PHE A N 1
ATOM 682 C CA . PHE A 1 87 ? -5.091 -7.476 13.020 1.00 91.56 87 PHE A CA 1
ATOM 683 C C . PHE A 1 87 ? -6.591 -7.192 12.947 1.00 91.56 87 PHE A C 1
ATOM 685 O O . PHE A 1 87 ? -7.248 -7.117 13.979 1.00 91.56 87 PHE A O 1
ATOM 692 N N . ALA A 1 88 ? -7.161 -7.069 11.748 1.00 90.69 88 ALA A N 1
ATOM 693 C CA . ALA A 1 88 ? -8.595 -6.858 11.584 1.00 90.69 88 ALA A CA 1
ATOM 694 C C . ALA A 1 88 ? -9.458 -8.040 12.053 1.00 90.69 88 ALA A C 1
ATOM 696 O O . ALA A 1 88 ? -10.631 -7.831 12.370 1.00 90.69 88 ALA A O 1
ATOM 697 N N . GLN A 1 89 ? -8.915 -9.260 12.034 1.00 89.31 89 GLN A N 1
ATOM 698 C CA . GLN A 1 89 ? -9.597 -10.470 12.498 1.00 89.31 89 GLN A CA 1
ATOM 699 C C . GLN A 1 89 ? -9.556 -10.595 14.022 1.00 89.31 89 GLN A C 1
ATOM 701 O O . GLN A 1 89 ? -10.538 -11.021 14.619 1.00 89.31 89 GLN A O 1
ATOM 706 N N . HIS A 1 90 ? -8.443 -10.195 14.639 1.00 86.31 90 HIS A N 1
ATOM 707 C CA . HIS A 1 90 ? -8.224 -10.319 16.082 1.00 86.31 90 HIS A CA 1
ATOM 708 C C . HIS A 1 90 ? -8.564 -9.048 16.865 1.00 86.31 90 HIS A C 1
ATOM 710 O O . HIS A 1 90 ? -8.448 -9.035 18.090 1.00 86.31 90 HIS A O 1
ATOM 716 N N . TRP A 1 91 ? -8.951 -7.964 16.184 1.00 77.44 91 TRP A N 1
ATOM 717 C CA . TRP A 1 91 ? -9.326 -6.735 16.867 1.00 77.44 91 TRP A CA 1
ATOM 718 C C . TRP A 1 91 ? -10.559 -6.999 17.733 1.00 77.44 91 TRP A C 1
ATOM 720 O O . TRP A 1 91 ? -11.579 -7.427 17.183 1.00 77.44 91 TRP A O 1
ATOM 730 N N . PRO A 1 92 ? -10.502 -6.733 19.052 1.00 70.00 92 PRO A N 1
ATOM 731 C CA . PRO A 1 92 ? -11.655 -6.925 19.908 1.00 70.00 92 PRO A CA 1
ATOM 732 C C . PRO A 1 92 ? -12.791 -6.066 19.362 1.00 70.00 92 PRO A C 1
ATOM 734 O O . PRO A 1 92 ? -12.658 -4.844 19.221 1.00 70.00 92 PRO A O 1
ATOM 737 N N . VAL A 1 93 ? -13.902 -6.714 19.012 1.00 61.84 93 VAL A N 1
ATOM 738 C CA . VAL A 1 93 ? -15.180 -6.024 18.882 1.00 61.84 93 VAL A CA 1
ATOM 739 C C . VAL A 1 93 ? -15.490 -5.581 20.301 1.00 61.84 93 VAL A C 1
ATOM 741 O O . VAL A 1 93 ? -16.023 -6.339 21.100 1.00 61.84 93 VAL A O 1
ATOM 744 N N . ILE A 1 94 ? -15.013 -4.392 20.667 1.00 56.94 94 ILE A N 1
ATOM 745 C CA . ILE A 1 94 ? -15.506 -3.715 21.854 1.00 56.94 94 ILE A CA 1
ATOM 746 C C . ILE A 1 94 ? -16.914 -3.303 21.449 1.00 56.94 94 ILE A C 1
ATOM 748 O O . ILE A 1 94 ? -17.130 -2.204 20.939 1.00 56.94 94 ILE A O 1
ATOM 752 N N . ASP A 1 95 ? -17.842 -4.250 21.567 1.00 49.12 95 ASP A N 1
ATOM 753 C CA . ASP A 1 95 ? -19.244 -3.940 21.726 1.00 49.12 95 ASP A CA 1
ATOM 754 C C . ASP A 1 95 ? -19.275 -3.045 22.957 1.00 49.12 95 ASP A C 1
ATOM 756 O O . ASP A 1 95 ? -19.065 -3.481 24.089 1.00 49.12 95 ASP A O 1
ATOM 760 N N . ALA A 1 96 ? -19.392 -1.743 22.715 1.00 52.22 96 ALA A N 1
ATOM 761 C CA . ALA A 1 96 ? -19.819 -0.832 23.746 1.00 52.22 96 ALA A CA 1
ATOM 762 C C . ALA A 1 96 ? -21.223 -1.302 24.116 1.00 52.22 96 ALA A C 1
ATOM 764 O O . ALA A 1 96 ? -22.193 -0.908 23.471 1.00 52.22 96 ALA A O 1
ATOM 765 N N . GLU A 1 97 ? -21.334 -2.191 25.103 1.00 50.50 97 GLU A N 1
ATOM 766 C CA . GLU A 1 97 ? -22.582 -2.302 25.829 1.00 50.50 97 GLU A CA 1
ATOM 767 C C . GLU A 1 97 ? -22.878 -0.88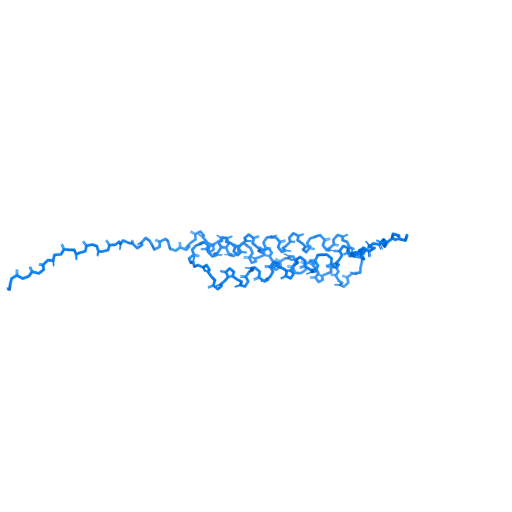7 26.333 1.00 50.50 97 GLU A C 1
ATOM 769 O O . GLU A 1 97 ? -22.054 -0.310 27.054 1.00 50.50 97 GLU A O 1
ATOM 774 N N . PRO A 1 98 ? -23.998 -0.263 25.929 1.00 50.91 98 PRO A N 1
ATOM 775 C CA . PRO A 1 98 ? -24.468 0.885 26.662 1.00 50.91 98 PRO A CA 1
ATOM 776 C C . PRO A 1 98 ? -24.821 0.335 28.039 1.00 50.91 98 PRO A C 1
ATOM 778 O O . PRO A 1 98 ? -25.846 -0.333 28.195 1.00 50.91 98 PRO A O 1
ATOM 781 N N . THR A 1 99 ? -23.965 0.584 29.031 1.00 56.78 99 THR A N 1
ATOM 782 C CA . THR A 1 99 ? -24.337 0.500 30.441 1.00 56.78 99 THR A CA 1
ATOM 783 C C . THR A 1 99 ? -25.455 1.506 30.649 1.00 56.78 99 THR A C 1
ATOM 785 O O . THR A 1 99 ? -25.273 2.657 31.034 1.00 56.78 99 THR A O 1
ATOM 788 N N . THR A 1 100 ? -26.652 1.053 30.307 1.00 57.06 100 THR A N 1
ATOM 789 C CA . THR A 1 100 ? -27.910 1.700 30.603 1.00 57.06 100 THR A CA 1
ATOM 790 C C . THR A 1 100 ? -28.190 1.353 32.053 1.00 57.06 100 THR A C 1
ATOM 792 O O . THR A 1 100 ? -29.117 0.606 32.340 1.00 57.06 100 THR A O 1
ATOM 795 N N . ASP A 1 101 ? -27.355 1.838 32.973 1.00 53.91 101 ASP A N 1
ATOM 796 C CA . ASP A 1 101 ? -27.759 1.863 34.370 1.00 53.91 101 ASP A CA 1
ATOM 797 C C . ASP A 1 101 ? -28.528 3.158 34.598 1.00 53.91 101 ASP A C 1
ATOM 799 O O . ASP A 1 101 ? -28.002 4.230 34.902 1.00 53.91 101 ASP A O 1
ATOM 803 N N . ARG A 1 102 ? -29.812 3.046 34.275 1.00 58.16 102 ARG A N 1
ATOM 804 C CA . ARG A 1 102 ? -30.843 4.013 34.583 1.00 58.16 102 ARG A CA 1
ATOM 805 C C . ARG A 1 102 ? -31.486 3.550 35.884 1.00 58.16 102 ARG A C 1
ATOM 807 O O . ARG A 1 102 ? -32.387 2.724 35.858 1.00 58.16 102 ARG A O 1
ATOM 814 N N . THR A 1 103 ? -31.048 4.121 36.995 1.00 56.31 103 THR A N 1
ATOM 815 C CA . THR A 1 103 ? -31.866 4.305 38.203 1.00 56.31 103 THR A CA 1
ATOM 816 C C . THR A 1 103 ? -31.489 5.672 38.774 1.00 56.31 103 THR A C 1
ATOM 818 O O . THR A 1 103 ? -30.443 5.867 39.373 1.00 56.31 103 THR A O 1
ATOM 821 N N . GLU A 1 104 ? -32.089 6.736 38.244 1.00 56.44 104 GLU A N 1
ATOM 822 C CA . GLU A 1 104 ? -33.263 7.393 38.839 1.00 56.44 104 GLU A CA 1
ATOM 823 C C . GLU A 1 104 ? -33.047 7.833 40.295 1.00 56.44 104 GLU A C 1
ATOM 825 O O . GLU A 1 104 ? -33.220 7.103 41.260 1.00 56.44 104 GLU A O 1
ATOM 830 N N . HIS A 1 105 ? -32.635 9.093 40.378 1.00 50.59 105 HIS A N 1
ATOM 831 C CA . HIS A 1 105 ? -32.964 10.116 41.361 1.00 50.59 105 HIS A CA 1
ATOM 832 C C . HIS A 1 105 ? -34.019 9.812 42.462 1.00 50.59 105 HIS A C 1
ATOM 834 O O . HIS A 1 105 ? -35.205 9.653 42.178 1.00 50.59 105 HIS A O 1
ATOM 840 N N . THR A 1 106 ? -33.574 10.091 43.702 1.00 40.38 106 THR A N 1
ATOM 841 C CA . THR A 1 106 ? -34.237 10.857 44.803 1.00 40.38 106 THR A CA 1
ATOM 842 C C . THR A 1 106 ? -35.328 10.206 45.670 1.00 40.38 106 THR A C 1
ATOM 844 O O . THR A 1 106 ? -36.003 9.292 45.205 1.00 40.38 106 THR A O 1
ATOM 847 N N . PRO A 1 107 ? -35.541 10.678 46.929 1.00 60.53 107 PRO A N 1
ATOM 848 C CA . PRO A 1 107 ? -35.132 11.959 47.548 1.00 60.53 107 PRO A CA 1
ATOM 849 C C . PRO A 1 107 ? -33.993 11.907 48.573 1.00 60.53 107 PRO A C 1
ATOM 851 O O . PRO A 1 107 ? -33.922 10.940 49.361 1.00 60.53 107 PRO A O 1
#

Foldseek 3Di:
DDPPPPDPPDDLLRVLVVVLVVLVVVLVVLVPPPDFLVSLQSNLVSLQVNLVSLVSVLVRDPDPVSNVVSVVSSVVSNVSSVVSNVRSVPTDPPPPPPPPPDDDDDD